Protein AF-A0A7V7XMT6-F1 (afdb_monomer_lite)

Foldseek 3Di:
DKDKDKDWAADDDDWFWKKKWKWKFFPPDDTPTDIDIDTHDPDIHMDMDIDDDDFGKMKIKIKMKTDPPTRPDDPDDDIDMDMDMDIDGHHDDDDPVVVVVVVVVVVVVVVVVVVVD

pLDDT: mean 76.35, std 13.44, range [51.75, 96.44]

Secondary structure (DSSP, 8-state):
-EEEEEEEE----SSSEEEEEEEEEESSSS---EEEEE---SSPEEEEEEEE--SEEEEEEEEEEEEGGG--S-TT----EEEEEEEEEE-----HHHHHHHHHHHHHHHHHHHT--

Sequence (117 aa):
MNYVLRGMVGAYMDGGLGMGSVALVDHGAASEVFQFITPGSWDALSFSSSGLLAAGSYSLLAGAMISPDHAQGLDAYMGGSAEYEFYFEVAAVPEPSTTMLLLAGLGLLGFAARRRV

Radius of gyration: 24.74 Å; chains: 1; bounding box: 51×18×80 Å

Structure (mmCIF, N/CA/C/O backbone):
data_AF-A0A7V7XMT6-F1
#
_entry.id   AF-A0A7V7XMT6-F1
#
loop_
_atom_site.group_PDB
_atom_site.id
_atom_site.type_symbol
_atom_site.label_atom_id
_atom_site.label_alt_id
_atom_site.label_comp_id
_atom_site.label_asym_id
_atom_site.label_entity_id
_atom_site.label_seq_id
_atom_site.pdbx_PDB_ins_code
_atom_site.Cartn_x
_atom_site.Cartn_y
_atom_site.Cartn_z
_atom_site.occupancy
_atom_site.B_iso_or_equiv
_atom_site.auth_seq_id
_atom_site.auth_comp_id
_atom_site.auth_asym_id
_atom_site.auth_atom_id
_atom_site.pdbx_PDB_model_num
ATOM 1 N N . MET A 1 1 ? -12.534 -0.396 4.807 1.00 78.00 1 MET A N 1
ATOM 2 C CA . MET A 1 1 ? -12.798 0.621 3.766 1.00 78.00 1 MET A CA 1
ATOM 3 C C . MET A 1 1 ? -12.701 -0.045 2.401 1.00 78.00 1 MET A C 1
ATOM 5 O O . MET A 1 1 ? -11.753 -0.787 2.188 1.00 78.00 1 MET A O 1
ATOM 9 N N . ASN A 1 2 ? -13.674 0.146 1.504 1.00 84.50 2 ASN A N 1
ATOM 10 C CA . ASN A 1 2 ? -13.550 -0.363 0.132 1.00 84.50 2 ASN A CA 1
ATOM 11 C C . ASN A 1 2 ? -12.503 0.458 -0.617 1.00 84.50 2 ASN A C 1
ATOM 13 O O . ASN A 1 2 ? -12.530 1.686 -0.535 1.00 84.50 2 ASN A O 1
ATOM 17 N N . TYR A 1 3 ? -11.630 -0.205 -1.368 1.00 83.69 3 TYR A N 1
ATOM 18 C CA . TYR A 1 3 ? -10.699 0.468 -2.263 1.00 83.69 3 TYR A CA 1
ATOM 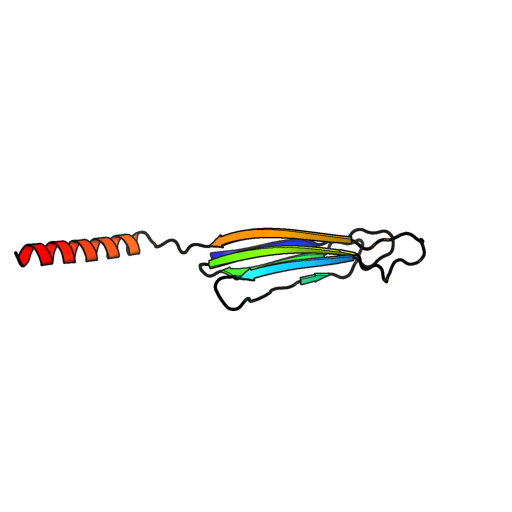19 C C . TYR A 1 3 ? -10.872 -0.022 -3.694 1.00 83.69 3 TYR A C 1
ATOM 21 O O . TYR A 1 3 ? -11.264 -1.161 -3.956 1.00 83.69 3 TYR A O 1
ATOM 29 N N . VAL A 1 4 ? -10.548 0.869 -4.622 1.00 84.00 4 VAL A N 1
ATOM 30 C CA . VAL A 1 4 ? -10.397 0.564 -6.037 1.00 84.00 4 VAL A CA 1
ATOM 31 C C . VAL A 1 4 ? -9.103 1.225 -6.475 1.00 84.00 4 VAL A C 1
ATOM 33 O O . VAL A 1 4 ? -9.001 2.449 -6.485 1.00 84.00 4 VAL A O 1
ATOM 36 N N . LEU A 1 5 ? -8.116 0.409 -6.814 1.00 81.06 5 LEU A N 1
ATOM 37 C CA . LEU A 1 5 ? -6.848 0.853 -7.358 1.00 81.06 5 LEU A CA 1
ATOM 38 C C . LEU A 1 5 ? -6.888 0.680 -8.873 1.00 81.06 5 LEU A C 1
ATOM 40 O O . LEU A 1 5 ? -7.078 -0.428 -9.373 1.00 81.06 5 LEU A O 1
ATOM 44 N N . ARG A 1 6 ? -6.725 1.780 -9.602 1.00 82.38 6 ARG A N 1
ATOM 45 C CA . ARG A 1 6 ? -6.689 1.800 -11.065 1.00 82.38 6 ARG A CA 1
ATOM 46 C C . ARG A 1 6 ? -5.526 2.650 -11.515 1.00 82.38 6 ARG A C 1
ATOM 48 O O . ARG A 1 6 ? -5.260 3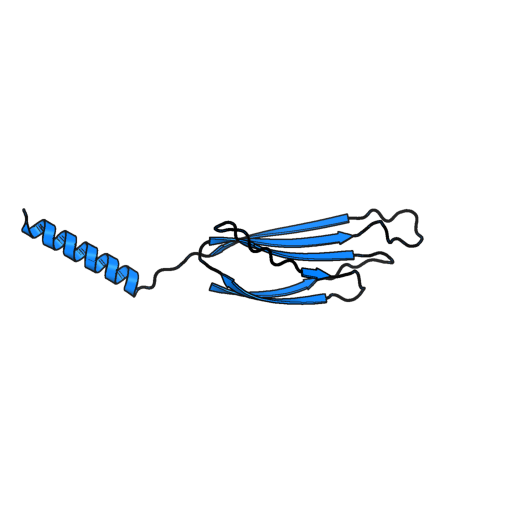.696 -10.930 1.00 82.38 6 ARG A O 1
ATOM 55 N N . GLY A 1 7 ? -4.891 2.228 -12.589 1.00 76.88 7 GLY A N 1
ATOM 56 C CA . GLY A 1 7 ? -3.844 3.009 -13.208 1.00 76.88 7 GLY A CA 1
ATOM 57 C C . GLY A 1 7 ? -3.422 2.407 -14.529 1.00 76.88 7 GLY A C 1
ATOM 58 O O . GLY A 1 7 ? -3.966 1.401 -14.988 1.00 76.88 7 GLY A O 1
ATOM 59 N N . MET A 1 8 ? -2.437 3.050 -15.133 1.00 75.38 8 MET A N 1
ATOM 60 C CA . MET A 1 8 ? -1.745 2.548 -16.303 1.00 75.38 8 MET A CA 1
ATOM 61 C C . MET A 1 8 ? -0.259 2.555 -16.000 1.00 75.38 8 MET A C 1
ATOM 63 O O . MET A 1 8 ? 0.258 3.516 -15.433 1.00 75.38 8 MET A O 1
ATOM 67 N N . VAL A 1 9 ? 0.404 1.471 -16.370 1.00 70.06 9 VAL A N 1
ATOM 68 C CA . VAL A 1 9 ? 1.850 1.344 -16.302 1.00 70.06 9 VAL A CA 1
ATOM 69 C C . VAL A 1 9 ? 2.346 1.195 -17.727 1.00 70.06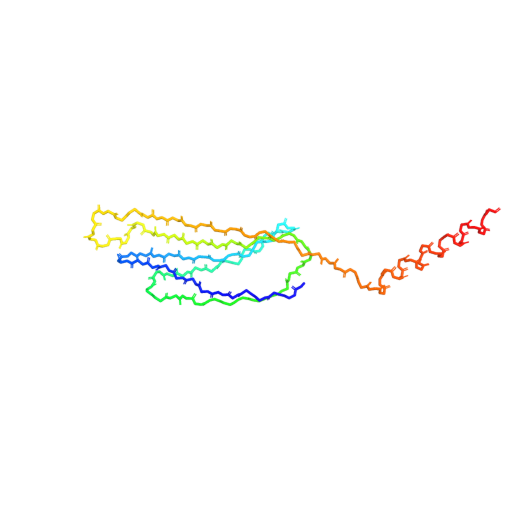 9 VAL A C 1
ATOM 71 O O . VAL A 1 9 ? 1.944 0.280 -18.439 1.00 70.06 9 VAL A O 1
ATOM 74 N N . GLY A 1 10 ? 3.191 2.122 -18.152 1.00 65.62 10 GLY A N 1
ATOM 75 C CA . GLY A 1 10 ? 3.868 2.064 -19.437 1.00 65.62 10 GLY A CA 1
ATOM 76 C C . GLY A 1 10 ? 5.329 2.407 -19.224 1.00 65.62 10 GLY A C 1
ATOM 77 O O . GLY A 1 10 ? 5.642 3.346 -18.493 1.00 65.62 10 GLY A O 1
ATOM 78 N N . ALA A 1 11 ? 6.214 1.642 -19.847 1.00 63.81 11 ALA A N 1
ATOM 79 C CA . ALA A 1 11 ? 7.629 1.950 -19.879 1.00 63.81 11 ALA A CA 1
ATOM 80 C C . ALA A 1 11 ? 7.989 2.336 -21.315 1.00 63.81 11 ALA A C 1
ATOM 82 O O . ALA A 1 11 ? 7.910 1.516 -22.224 1.00 63.81 11 ALA A O 1
ATOM 83 N N . TYR A 1 12 ? 8.326 3.607 -21.520 1.00 61.94 12 TYR A N 1
ATOM 84 C CA . TYR A 1 12 ? 8.637 4.151 -22.838 1.00 61.94 12 TYR A CA 1
ATOM 85 C C . TYR A 1 12 ? 10.129 4.008 -23.131 1.00 61.94 12 TYR A C 1
ATOM 87 O O . TYR A 1 12 ? 10.950 4.531 -22.376 1.00 61.94 12 TYR A O 1
ATOM 95 N N . MET A 1 13 ? 10.486 3.332 -24.225 1.00 62.12 13 MET A N 1
ATOM 96 C CA . MET A 1 13 ? 11.873 3.272 -24.689 1.00 62.12 13 MET A CA 1
ATOM 97 C C . MET A 1 13 ? 12.000 2.837 -26.147 1.00 62.12 13 MET A C 1
ATOM 99 O O . MET A 1 13 ? 11.251 1.993 -26.635 1.00 62.12 13 MET A O 1
ATOM 103 N N . ASP A 1 14 ? 13.020 3.388 -26.802 1.00 56.12 14 ASP A N 1
ATOM 104 C CA . ASP A 1 14 ? 13.489 2.983 -28.124 1.00 56.12 14 ASP A CA 1
ATOM 105 C C . ASP A 1 14 ? 14.343 1.706 -27.974 1.00 56.12 14 ASP A C 1
ATOM 107 O O . ASP A 1 14 ? 15.550 1.763 -27.746 1.00 56.12 14 ASP A O 1
ATOM 111 N N . GLY A 1 15 ? 13.702 0.532 -28.024 1.00 53.12 15 GLY A N 1
ATOM 112 C CA . GLY A 1 15 ? 14.395 -0.741 -28.275 1.00 53.12 15 GLY A CA 1
ATOM 113 C C . GLY A 1 15 ? 14.858 -1.587 -27.077 1.00 53.12 15 GLY A C 1
ATOM 114 O O . GLY A 1 15 ? 15.780 -2.373 -27.265 1.00 53.12 15 GLY A O 1
ATOM 115 N N . GLY A 1 16 ? 14.241 -1.483 -25.888 1.00 58.69 16 GLY A N 1
ATOM 116 C CA . GLY A 1 16 ? 14.515 -2.347 -24.716 1.00 58.69 16 GLY A CA 1
ATOM 117 C C . GLY A 1 16 ? 13.252 -2.891 -24.018 1.00 58.69 16 GLY A C 1
ATOM 118 O O . GLY A 1 16 ? 12.136 -2.531 -24.391 1.00 58.69 16 GLY A O 1
ATOM 119 N N . LEU A 1 17 ? 13.408 -3.755 -22.997 1.00 62.97 17 LEU A N 1
ATOM 120 C CA . LEU A 1 17 ? 12.298 -4.191 -22.132 1.00 62.97 17 LEU A CA 1
ATOM 121 C C . LEU A 1 17 ? 12.180 -3.266 -20.918 1.00 62.97 17 LEU A C 1
ATOM 123 O O . LEU A 1 17 ? 13.021 -3.283 -20.017 1.00 62.97 17 LEU A O 1
ATOM 127 N N . GLY A 1 18 ? 11.098 -2.500 -20.871 1.00 67.62 18 GLY A N 1
ATOM 128 C CA . GLY A 1 18 ? 10.688 -1.787 -19.672 1.00 67.62 18 GLY A CA 1
ATOM 129 C C . GLY A 1 18 ? 9.669 -2.593 -18.876 1.00 67.62 18 GLY A C 1
ATOM 130 O O . GLY A 1 18 ? 8.781 -3.211 -19.443 1.00 67.62 18 GLY A O 1
ATOM 131 N N . MET A 1 19 ? 9.781 -2.609 -17.559 1.00 72.44 19 MET A N 1
ATOM 132 C CA . MET A 1 19 ? 8.788 -3.224 -16.687 1.00 72.44 19 MET A CA 1
ATOM 133 C C . MET A 1 19 ? 8.276 -2.161 -15.741 1.00 72.44 19 MET A C 1
ATOM 135 O O . MET A 1 19 ? 9.048 -1.332 -15.267 1.00 72.44 19 MET A O 1
ATOM 139 N N . GLY A 1 20 ? 6.994 -2.195 -15.418 1.00 73.56 20 GLY A N 1
ATOM 140 C CA . GLY A 1 20 ? 6.527 -1.459 -14.259 1.00 73.56 20 GLY A CA 1
ATOM 141 C C . GLY A 1 20 ? 5.618 -2.296 -13.388 1.00 73.56 20 GLY A C 1
ATOM 142 O O . GLY A 1 20 ? 5.027 -3.290 -13.829 1.00 73.56 20 GLY A O 1
ATOM 143 N N . SER A 1 21 ? 5.564 -1.880 -12.135 1.00 76.50 21 SER A N 1
ATOM 144 C CA . SER A 1 21 ? 4.874 -2.555 -11.062 1.00 76.50 21 SER A CA 1
ATOM 145 C C . SER A 1 21 ? 4.094 -1.572 -10.214 1.00 76.50 21 SER A C 1
ATOM 147 O O . SER A 1 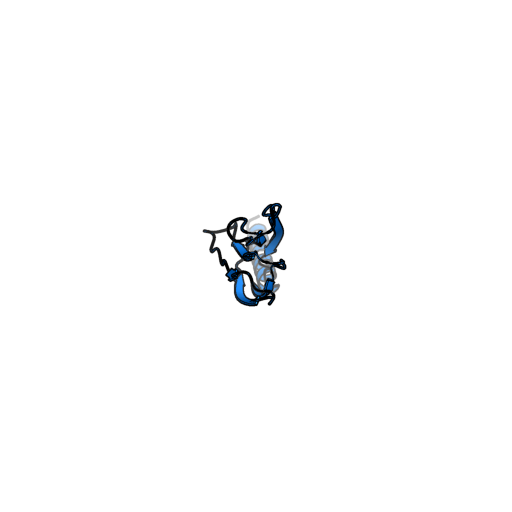21 ? 4.469 -0.413 -10.040 1.00 76.50 21 SER A O 1
ATOM 149 N N . VAL A 1 22 ? 2.984 -2.058 -9.675 1.00 79.81 22 VAL A N 1
ATOM 150 C CA . VAL A 1 22 ? 2.245 -1.377 -8.619 1.00 79.81 22 VAL A CA 1
ATOM 151 C C . VAL A 1 22 ? 1.931 -2.408 -7.549 1.00 79.81 22 VAL A C 1
ATOM 153 O O . VAL A 1 22 ? 1.519 -3.522 -7.882 1.00 79.81 22 VAL A O 1
ATOM 156 N N . ALA A 1 23 ? 2.152 -2.038 -6.291 1.00 81.19 23 ALA A N 1
ATOM 157 C CA . ALA A 1 23 ? 1.885 -2.872 -5.134 1.00 81.19 23 ALA A CA 1
ATOM 158 C C . ALA A 1 23 ? 1.205 -2.075 -4.025 1.00 81.19 23 ALA A C 1
ATOM 160 O O . ALA A 1 23 ? 1.585 -0.943 -3.736 1.00 81.19 23 ALA A O 1
ATOM 161 N N . LEU A 1 24 ? 0.208 -2.690 -3.396 1.00 82.94 24 LEU A N 1
ATOM 162 C CA . LEU A 1 24 ? -0.365 -2.232 -2.137 1.00 82.94 24 LEU A CA 1
ATOM 163 C C . LEU A 1 24 ? 0.154 -3.147 -1.026 1.00 82.94 24 LEU A C 1
ATOM 165 O O . LEU A 1 24 ? 0.069 -4.365 -1.169 1.00 82.94 24 LEU A O 1
ATOM 169 N N . VAL A 1 25 ? 0.697 -2.562 0.040 1.00 84.88 25 VAL A N 1
ATOM 170 C CA . VAL A 1 25 ? 1.328 -3.274 1.159 1.00 84.88 25 VAL A CA 1
ATOM 171 C C . VAL A 1 25 ? 0.629 -2.905 2.465 1.00 84.88 25 VAL A C 1
ATOM 173 O O . VAL A 1 25 ? 0.455 -1.721 2.752 1.00 84.88 25 VAL A O 1
ATOM 176 N N . ASP A 1 26 ? 0.238 -3.915 3.247 1.00 85.69 26 ASP A N 1
ATOM 177 C CA . ASP A 1 26 ? -0.278 -3.773 4.618 1.00 85.69 26 ASP A CA 1
ATOM 178 C C . ASP A 1 26 ? 0.878 -3.909 5.624 1.00 85.69 26 ASP A C 1
ATOM 180 O O . ASP A 1 26 ? 1.605 -4.905 5.605 1.00 85.69 26 ASP A O 1
ATOM 184 N N . HIS A 1 27 ? 1.055 -2.908 6.492 1.00 78.81 27 HIS A N 1
ATOM 185 C CA . HIS A 1 27 ? 2.099 -2.875 7.528 1.00 78.81 27 HIS A CA 1
ATOM 186 C C . HIS A 1 27 ? 1.583 -3.267 8.927 1.00 78.81 27 HIS A C 1
ATOM 188 O O . HIS A 1 27 ? 2.362 -3.305 9.879 1.00 78.81 27 HIS A O 1
ATOM 194 N N . GLY A 1 28 ? 0.279 -3.530 9.081 1.00 64.88 28 GLY A N 1
ATOM 195 C CA . GLY A 1 28 ? -0.392 -3.861 10.346 1.00 64.88 28 GLY A CA 1
ATOM 196 C C . GLY A 1 28 ? -0.681 -5.355 10.570 1.00 64.88 28 GLY A C 1
ATOM 197 O O . GLY A 1 28 ? -0.989 -5.750 11.696 1.00 64.88 28 GLY A O 1
ATOM 198 N N . ALA A 1 29 ? -0.557 -6.193 9.537 1.00 59.91 29 ALA A N 1
ATOM 199 C CA . ALA A 1 29 ? -0.656 -7.657 9.586 1.00 59.91 29 ALA A CA 1
ATOM 200 C C . ALA A 1 29 ? 0.340 -8.296 8.591 1.00 59.91 29 ALA A C 1
ATOM 202 O O . ALA A 1 29 ? 1.093 -7.583 7.935 1.00 59.91 29 ALA A O 1
ATOM 203 N N . ALA A 1 30 ? 0.399 -9.635 8.491 1.00 53.66 30 ALA A N 1
ATOM 204 C CA . ALA A 1 30 ? 1.228 -10.308 7.484 1.00 53.66 30 ALA A CA 1
ATOM 205 C C . ALA A 1 30 ? 0.938 -9.723 6.088 1.00 53.66 30 ALA A C 1
ATOM 207 O O . ALA A 1 30 ? -0.201 -9.755 5.635 1.00 53.66 30 ALA A O 1
ATOM 208 N N . SER A 1 31 ? 1.968 -9.157 5.455 1.00 53.72 31 SER A N 1
ATOM 209 C CA . SER A 1 31 ? 1.856 -8.401 4.206 1.00 53.72 31 SER A CA 1
ATOM 210 C C . SER A 1 31 ? 1.257 -9.254 3.082 1.00 53.72 31 SER A C 1
ATOM 212 O O . SER A 1 31 ? 1.891 -10.195 2.599 1.00 53.72 31 SER A O 1
ATOM 214 N N . GLU A 1 32 ? 0.038 -8.927 2.650 1.00 54.53 32 GLU A N 1
ATOM 215 C CA . GLU A 1 32 ? -0.502 -9.401 1.376 1.00 54.53 32 GLU A CA 1
ATOM 216 C C . GLU A 1 32 ? -0.021 -8.458 0.269 1.00 54.53 32 GLU A C 1
ATOM 218 O O . GLU A 1 32 ? -0.568 -7.378 0.053 1.00 54.53 32 GLU A O 1
ATOM 223 N N . VAL A 1 33 ? 1.053 -8.857 -0.416 1.00 58.00 33 VAL A N 1
ATOM 224 C CA . VAL A 1 33 ? 1.618 -8.106 -1.542 1.00 58.00 33 VAL A CA 1
ATOM 225 C C . VAL A 1 33 ? 0.834 -8.432 -2.812 1.00 58.00 33 VAL A C 1
ATOM 227 O O . VAL A 1 33 ? 0.936 -9.536 -3.347 1.00 58.00 33 VAL A O 1
ATOM 230 N N . PHE A 1 34 ? 0.097 -7.461 -3.351 1.00 63.34 34 PHE A N 1
ATOM 231 C CA . PHE A 1 34 ? -0.503 -7.580 -4.685 1.00 63.34 34 PHE A CA 1
ATOM 232 C C . PHE A 1 34 ? 0.407 -6.935 -5.726 1.00 63.34 34 PHE A C 1
ATOM 234 O O . PHE A 1 34 ? 0.343 -5.727 -5.925 1.00 63.34 34 PHE A O 1
ATOM 241 N N . GLN A 1 35 ? 1.252 -7.729 -6.386 1.00 65.81 35 GLN A N 1
ATOM 242 C CA . GLN A 1 35 ? 2.172 -7.243 -7.415 1.00 65.81 35 GLN A CA 1
ATOM 243 C C . GLN A 1 35 ? 1.615 -7.483 -8.821 1.00 65.81 35 GLN A C 1
ATOM 245 O O . GLN A 1 35 ? 1.301 -8.610 -9.201 1.00 65.81 35 GLN A O 1
ATOM 250 N N . PHE A 1 36 ? 1.567 -6.422 -9.621 1.00 64.56 36 PHE A N 1
ATOM 251 C CA . PHE A 1 36 ? 1.289 -6.496 -11.055 1.00 64.56 36 PHE A CA 1
ATOM 252 C C . PHE A 1 36 ? 2.582 -6.216 -11.820 1.00 64.56 36 PHE A C 1
ATOM 254 O O . PHE A 1 36 ? 3.317 -5.310 -11.444 1.00 64.56 36 PHE A O 1
ATOM 261 N N . ILE A 1 37 ? 2.880 -6.992 -12.862 1.00 64.38 37 ILE A N 1
ATOM 262 C CA . ILE A 1 37 ? 4.065 -6.808 -13.711 1.00 64.38 37 ILE A CA 1
ATOM 263 C C . ILE A 1 37 ? 3.605 -6.738 -15.158 1.00 64.38 37 ILE A C 1
ATOM 265 O O . ILE A 1 37 ? 2.784 -7.543 -15.596 1.00 64.38 37 ILE A O 1
ATOM 269 N N . THR A 1 38 ? 4.161 -5.790 -15.898 1.00 60.47 38 THR A N 1
ATOM 270 C CA . THR A 1 38 ? 3.883 -5.604 -17.321 1.00 60.47 38 THR A CA 1
ATOM 271 C C . THR A 1 38 ? 5.187 -5.720 -18.117 1.00 60.47 38 THR A C 1
ATOM 273 O O . THR A 1 38 ? 6.184 -5.128 -17.701 1.00 60.47 38 THR A O 1
ATOM 276 N N . PRO A 1 39 ? 5.242 -6.520 -19.201 1.00 58.72 39 PRO A N 1
ATOM 277 C CA . PRO A 1 39 ? 6.399 -6.552 -20.088 1.00 58.72 39 PRO A CA 1
ATOM 278 C C . PRO A 1 39 ? 6.405 -5.322 -21.005 1.00 58.72 39 PRO A C 1
ATOM 280 O O . PRO A 1 39 ? 5.350 -4.805 -21.365 1.00 58.72 39 PRO A O 1
ATOM 283 N N . GLY A 1 40 ? 7.600 -4.866 -21.378 1.00 56.31 40 GLY A N 1
ATOM 284 C CA . GLY A 1 40 ? 7.802 -3.609 -22.095 1.00 56.31 40 GLY A CA 1
ATOM 285 C C . GLY A 1 40 ? 7.153 -3.595 -23.466 1.00 56.31 40 GLY A C 1
ATOM 286 O O . GLY A 1 40 ? 7.589 -4.306 -24.368 1.00 56.31 40 GLY A O 1
ATOM 287 N N . SER A 1 41 ? 6.142 -2.749 -23.622 1.00 57.41 41 SER A N 1
ATOM 288 C CA . SER A 1 41 ? 5.531 -2.388 -24.896 1.00 57.41 41 SER A CA 1
ATOM 289 C C . SER A 1 41 ? 5.445 -0.869 -25.008 1.00 57.41 41 SER A C 1
ATOM 291 O O . SER A 1 41 ? 5.360 -0.172 -23.999 1.00 57.41 41 SER A O 1
ATOM 293 N N . TRP A 1 42 ? 5.396 -0.357 -26.242 1.00 60.38 42 TRP A N 1
ATOM 294 C CA . TRP A 1 42 ? 5.017 1.039 -26.522 1.00 60.38 42 TRP A CA 1
ATOM 295 C C . TRP A 1 42 ? 3.613 1.376 -25.994 1.00 60.38 42 TRP A C 1
ATOM 297 O O . TRP A 1 42 ? 3.273 2.545 -25.818 1.00 60.38 42 TRP A O 1
ATOM 307 N N . ASP A 1 43 ? 2.821 0.343 -25.711 1.00 64.44 43 ASP A N 1
ATOM 308 C CA . ASP A 1 43 ? 1.507 0.443 -25.107 1.00 64.44 43 ASP A CA 1
ATOM 309 C C . ASP A 1 43 ? 1.600 0.466 -23.582 1.00 64.44 43 ASP A C 1
ATOM 311 O O . ASP A 1 43 ? 2.283 -0.347 -22.953 1.00 64.44 43 ASP A O 1
ATOM 315 N N . ALA A 1 44 ? 0.858 1.390 -22.981 1.00 68.69 44 ALA A 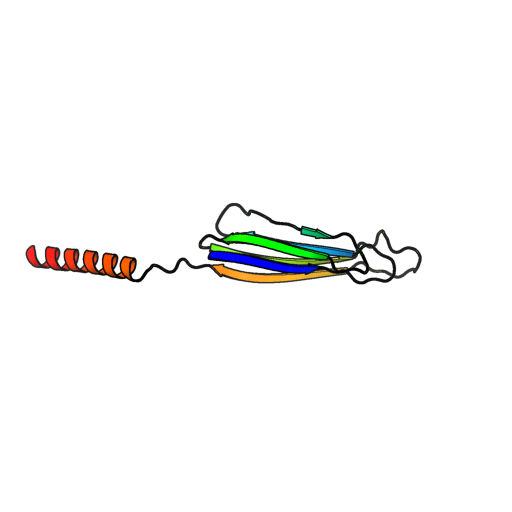N 1
ATOM 316 C CA . ALA A 1 44 ? 0.637 1.406 -21.549 1.00 68.69 44 ALA A CA 1
ATOM 317 C C . ALA A 1 44 ? -0.434 0.371 -21.175 1.00 68.69 44 ALA A C 1
ATOM 319 O O . ALA A 1 44 ? -1.538 0.358 -21.723 1.00 68.69 44 ALA A O 1
ATOM 320 N N . LEU A 1 45 ? -0.118 -0.480 -20.205 1.00 69.81 45 LEU A N 1
ATOM 321 C CA . LEU A 1 45 ? -1.004 -1.525 -19.717 1.00 69.81 45 LEU A CA 1
ATOM 322 C C . LEU A 1 45 ? -1.826 -1.001 -18.542 1.00 69.81 45 LEU A C 1
ATOM 324 O O . LEU A 1 45 ? -1.299 -0.550 -17.523 1.00 69.81 45 LEU A O 1
ATOM 328 N N . SER A 1 46 ? -3.148 -1.050 -18.691 1.00 76.94 46 SER A N 1
ATOM 329 C CA . SER A 1 46 ? -4.078 -0.684 -17.628 1.00 76.94 46 SER A CA 1
ATOM 330 C C . SER A 1 46 ? -4.227 -1.814 -16.619 1.00 76.94 46 SER A C 1
ATOM 332 O O . SER A 1 46 ? -4.401 -2.970 -17.004 1.00 76.94 46 SER A O 1
ATOM 334 N N . PHE A 1 47 ? -4.272 -1.471 -15.338 1.00 75.94 47 PHE A N 1
ATOM 335 C CA . PHE A 1 47 ? -4.589 -2.406 -14.267 1.00 75.94 47 PHE A CA 1
ATOM 336 C C . PHE A 1 47 ? -5.760 -1.883 -13.430 1.00 75.94 47 PHE A C 1
ATOM 338 O O . PHE A 1 47 ? -6.002 -0.677 -13.321 1.00 75.94 47 PHE A O 1
ATOM 345 N N . SER A 1 48 ? -6.506 -2.814 -12.839 1.00 81.94 48 SER A N 1
ATOM 346 C CA . SER A 1 48 ? -7.585 -2.520 -11.902 1.00 81.94 48 SER A CA 1
ATOM 347 C C . SER A 1 48 ? -7.640 -3.614 -10.846 1.00 81.94 48 SER A C 1
ATOM 349 O O . SER A 1 48 ? -7.779 -4.786 -11.182 1.00 81.94 48 SER A O 1
ATOM 351 N N . SER A 1 49 ? -7.584 -3.223 -9.578 1.00 79.50 49 SER A N 1
ATOM 352 C CA . SER A 1 49 ? -7.768 -4.100 -8.422 1.00 79.50 49 SER A CA 1
ATOM 353 C C . SER A 1 49 ? -8.723 -3.445 -7.431 1.00 79.50 49 SER A C 1
ATOM 355 O O . SER A 1 49 ? -8.807 -2.220 -7.350 1.00 79.50 49 SER A O 1
ATOM 357 N N . SER A 1 50 ? -9.484 -4.243 -6.694 1.00 85.00 50 SER A N 1
ATOM 358 C CA . SER A 1 50 ? -10.428 -3.741 -5.699 1.00 85.00 50 SER A CA 1
ATOM 359 C C . SER A 1 50 ? -10.592 -4.735 -4.569 1.00 85.00 50 SER A C 1
ATOM 361 O O . SER A 1 50 ? -10.570 -5.941 -4.807 1.00 85.00 50 SER A O 1
ATOM 363 N N . GLY A 1 51 ? -10.843 -4.228 -3.369 1.00 84.44 51 GLY A N 1
ATOM 364 C CA . GLY A 1 51 ? -11.026 -5.063 -2.193 1.00 84.44 51 GLY A CA 1
ATOM 365 C C . GLY A 1 51 ? -11.410 -4.262 -0.957 1.00 84.44 51 GLY A C 1
ATOM 366 O O . GLY A 1 51 ? -11.828 -3.102 -1.038 1.00 84.44 51 GLY A O 1
ATOM 367 N N . LEU A 1 52 ? -11.258 -4.905 0.196 1.00 84.12 52 LEU A N 1
ATOM 368 C CA . LEU A 1 52 ? -11.522 -4.341 1.513 1.00 84.12 52 LEU A CA 1
ATOM 369 C C . LEU A 1 52 ? -10.198 -4.135 2.248 1.00 84.12 52 LEU A C 1
ATOM 371 O O . LEU A 1 52 ? -9.454 -5.088 2.439 1.00 84.12 52 LEU A O 1
ATOM 375 N N . LEU A 1 53 ? -9.941 -2.909 2.698 1.00 82.88 53 LEU A N 1
ATOM 376 C CA . LEU A 1 53 ? -8.862 -2.609 3.639 1.00 82.88 53 LEU A CA 1
ATOM 377 C C . LEU A 1 53 ? -9.402 -2.629 5.062 1.00 82.88 53 LEU A C 1
ATOM 379 O O . LEU A 1 53 ? -10.447 -2.022 5.345 1.00 82.88 53 LEU A O 1
ATOM 383 N N . ALA A 1 54 ? -8.690 -3.315 5.949 1.00 85.25 54 ALA A N 1
ATOM 384 C CA . ALA A 1 54 ? -8.913 -3.214 7.380 1.00 85.25 54 ALA A CA 1
ATOM 385 C C . ALA A 1 54 ? -8.426 -1.847 7.895 1.00 85.25 54 ALA A C 1
ATOM 387 O O . ALA A 1 54 ? -7.930 -1.012 7.137 1.00 85.25 54 ALA A O 1
ATOM 388 N N . ALA A 1 55 ? -8.627 -1.588 9.187 1.00 86.12 55 ALA A N 1
ATOM 389 C CA . ALA A 1 55 ? -7.948 -0.466 9.817 1.00 86.12 55 ALA A CA 1
ATOM 390 C C . ALA A 1 55 ? -6.461 -0.808 9.977 1.00 86.12 55 ALA A C 1
ATOM 392 O O . ALA A 1 55 ? -6.143 -1.900 10.446 1.00 86.12 55 ALA A O 1
ATOM 393 N N . GLY A 1 56 ? -5.575 0.109 9.596 1.00 87.38 56 GLY A N 1
ATOM 394 C CA . GLY A 1 56 ? -4.135 -0.127 9.587 1.00 87.38 56 GLY A CA 1
ATOM 395 C C . GLY A 1 56 ? -3.357 0.878 8.742 1.00 87.38 56 GLY A C 1
ATOM 396 O O . GLY A 1 56 ? -3.925 1.808 8.163 1.00 87.38 56 GLY A O 1
ATOM 397 N N . SER A 1 57 ? -2.045 0.665 8.679 1.00 88.06 57 SER A N 1
ATOM 398 C CA . SER A 1 57 ? -1.108 1.480 7.904 1.00 88.06 57 SER A CA 1
ATOM 399 C C . SER A 1 57 ? -0.765 0.781 6.597 1.00 88.06 57 SER A C 1
ATOM 401 O O . SER A 1 57 ? -0.415 -0.398 6.595 1.00 88.06 57 SER A O 1
ATOM 403 N N . TYR A 1 58 ? -0.823 1.521 5.496 1.00 87.19 58 TYR A N 1
ATOM 404 C CA . TYR A 1 58 ? -0.626 0.992 4.154 1.00 87.19 58 TYR A CA 1
ATOM 405 C C . TYR A 1 58 ? 0.399 1.821 3.380 1.00 87.19 58 TYR A C 1
ATOM 407 O O . TYR A 1 58 ? 0.523 3.033 3.591 1.00 87.19 58 TYR A O 1
ATOM 415 N N . SER A 1 59 ? 1.100 1.181 2.442 1.00 88.94 59 SER A N 1
ATOM 416 C CA . SER A 1 59 ? 1.847 1.902 1.412 1.00 88.94 59 SER A CA 1
ATOM 417 C C . SER A 1 59 ? 1.507 1.428 0.003 1.00 88.94 59 SER A C 1
ATOM 419 O O . SER A 1 59 ? 1.274 0.245 -0.250 1.00 88.94 59 SER A O 1
ATOM 421 N N . LEU A 1 60 ? 1.428 2.390 -0.916 1.00 86.81 60 LEU A N 1
ATOM 422 C CA . LEU A 1 60 ? 1.303 2.156 -2.348 1.00 86.81 60 LEU A CA 1
ATOM 423 C C . LEU A 1 60 ? 2.667 2.397 -2.985 1.00 86.81 60 LEU A C 1
ATOM 425 O O . LEU A 1 60 ? 3.139 3.534 -3.013 1.00 86.81 60 LEU A O 1
ATOM 429 N N . LEU A 1 61 ? 3.264 1.336 -3.512 1.00 85.50 61 LEU A N 1
ATOM 430 C CA . LEU A 1 61 ? 4.526 1.385 -4.231 1.00 85.50 61 LEU A CA 1
ATOM 431 C C . LEU A 1 61 ? 4.241 1.334 -5.727 1.00 85.50 61 LEU A C 1
ATOM 433 O O . LEU A 1 61 ? 3.517 0.457 -6.198 1.00 85.50 61 LEU A O 1
ATOM 437 N N . ALA A 1 62 ? 4.826 2.261 -6.474 1.00 82.69 62 ALA A N 1
ATOM 438 C CA . ALA A 1 62 ? 4.839 2.252 -7.926 1.00 82.69 62 ALA A CA 1
ATOM 439 C C . ALA A 1 62 ? 6.292 2.244 -8.397 1.00 82.69 62 ALA A C 1
ATOM 441 O O . ALA A 1 62 ? 7.057 3.150 -8.073 1.00 82.69 62 ALA A O 1
ATOM 442 N N . GLY A 1 63 ? 6.660 1.211 -9.145 1.00 78.38 63 GLY A N 1
ATOM 443 C CA . GLY A 1 63 ? 8.000 1.018 -9.673 1.00 78.38 63 GLY A CA 1
ATOM 444 C C . GLY A 1 63 ? 7.993 0.989 -11.194 1.00 78.38 63 GLY A C 1
ATOM 445 O O . GLY A 1 63 ? 7.073 0.469 -11.822 1.00 78.38 63 GLY A O 1
ATOM 446 N N . ALA A 1 64 ? 9.048 1.514 -11.795 1.00 75.62 64 ALA A N 1
ATOM 447 C CA . ALA A 1 64 ? 9.398 1.277 -13.182 1.00 75.62 64 ALA A CA 1
ATOM 448 C C . ALA A 1 64 ? 10.877 0.907 -13.246 1.00 75.62 64 ALA A C 1
ATOM 450 O O . ALA A 1 64 ? 11.697 1.487 -12.538 1.00 75.62 64 ALA A O 1
ATOM 451 N N . MET A 1 65 ? 11.222 -0.053 -14.091 1.00 74.00 65 MET A N 1
ATOM 452 C CA . MET A 1 65 ? 12.596 -0.455 -14.345 1.00 74.00 65 MET A CA 1
ATOM 453 C C . MET A 1 65 ? 12.824 -0.662 -15.836 1.00 74.00 65 MET A C 1
ATOM 455 O O . MET A 1 65 ? 11.942 -1.115 -16.563 1.00 74.00 65 MET A O 1
ATOM 459 N N . ILE A 1 66 ? 14.034 -0.359 -16.278 1.00 72.19 66 ILE A N 1
ATOM 460 C CA . ILE A 1 66 ? 14.498 -0.609 -17.634 1.00 72.19 66 ILE A CA 1
ATOM 461 C C . ILE A 1 66 ? 15.562 -1.699 -17.566 1.00 72.19 66 ILE A C 1
ATOM 463 O O . ILE A 1 66 ? 16.606 -1.494 -16.943 1.00 72.19 66 ILE A O 1
ATOM 467 N N . SER A 1 67 ? 15.299 -2.858 -18.175 1.00 68.69 67 SER A N 1
ATOM 468 C CA . SER A 1 67 ? 16.278 -3.946 -18.226 1.00 68.69 67 SER A CA 1
ATOM 469 C C . SER A 1 67 ? 17.360 -3.625 -19.266 1.00 68.69 67 SER A C 1
ATOM 471 O O . SER A 1 67 ? 17.029 -3.399 -20.434 1.00 68.69 67 SER A O 1
ATOM 473 N N . PRO A 1 68 ? 18.649 -3.626 -18.879 1.00 61.72 68 PRO A N 1
ATOM 474 C CA . PRO A 1 68 ? 19.753 -3.376 -19.803 1.00 61.72 68 PRO A CA 1
ATOM 475 C C . PRO A 1 68 ? 19.966 -4.518 -20.817 1.00 61.72 68 PRO A C 1
ATOM 477 O O . PRO A 1 68 ? 20.584 -4.297 -21.855 1.00 61.72 68 PRO A O 1
ATOM 480 N N . ASP A 1 69 ? 19.416 -5.712 -20.569 1.00 60.34 69 ASP A N 1
ATOM 481 C CA . ASP A 1 69 ? 19.717 -6.934 -21.336 1.00 60.34 69 ASP A CA 1
ATOM 482 C C . ASP A 1 69 ? 19.069 -6.982 -22.735 1.00 60.34 69 ASP A C 1
ATOM 484 O O . ASP A 1 69 ? 19.334 -7.896 -23.513 1.00 60.34 69 ASP A O 1
ATOM 488 N N . HIS A 1 70 ? 18.215 -6.009 -23.072 1.00 55.28 70 HIS A N 1
ATOM 489 C CA . HIS A 1 70 ? 17.448 -6.000 -24.323 1.00 55.28 70 HIS A CA 1
ATOM 490 C C . HIS A 1 70 ? 17.733 -4.817 -25.249 1.00 55.28 70 HIS A C 1
ATOM 492 O O . HIS A 1 70 ? 17.058 -4.706 -26.266 1.00 55.28 70 HIS A O 1
ATOM 498 N N . ALA A 1 71 ? 18.727 -3.972 -24.956 1.00 53.84 71 ALA A N 1
ATOM 499 C CA . ALA A 1 71 ? 19.135 -2.890 -25.852 1.00 53.84 71 ALA A CA 1
ATOM 500 C C . ALA A 1 71 ? 19.803 -3.462 -27.119 1.00 53.84 71 ALA A C 1
ATOM 502 O O . ALA A 1 71 ? 21.015 -3.666 -27.184 1.00 53.84 71 ALA A O 1
ATOM 503 N N . GLN A 1 72 ? 19.000 -3.763 -28.139 1.00 56.75 72 GLN A N 1
ATOM 504 C CA . GLN A 1 72 ? 19.486 -4.248 -29.429 1.00 56.75 72 GLN A CA 1
ATOM 505 C C . GLN A 1 72 ? 20.081 -3.068 -30.221 1.00 56.75 72 GLN A C 1
ATOM 507 O O . GLN A 1 72 ? 19.403 -2.448 -31.034 1.00 56.75 72 GLN A O 1
ATOM 512 N N . GLY A 1 73 ? 21.366 -2.768 -30.003 1.00 55.44 73 GLY A N 1
ATOM 513 C CA . GLY A 1 73 ? 22.205 -2.166 -31.049 1.00 55.44 73 GLY A CA 1
ATOM 514 C C . GLY A 1 73 ? 22.594 -0.686 -30.950 1.00 55.44 73 GLY A C 1
ATOM 515 O O . GLY A 1 73 ? 23.046 -0.145 -31.955 1.00 55.44 73 GLY A O 1
ATOM 516 N N . LEU A 1 74 ? 22.496 -0.027 -29.792 1.00 54.25 74 LEU A N 1
ATOM 517 C CA . LEU A 1 74 ? 23.188 1.252 -29.564 1.00 54.25 74 LEU A CA 1
ATOM 518 C C . LEU A 1 74 ? 23.970 1.205 -28.244 1.00 54.25 74 LEU A C 1
ATOM 520 O O . LEU A 1 74 ? 23.390 0.974 -27.187 1.00 54.25 74 LEU A O 1
ATOM 524 N N . ASP A 1 75 ? 25.281 1.446 -28.321 1.00 55.22 75 ASP A N 1
ATOM 525 C CA . ASP A 1 75 ? 26.305 1.304 -27.268 1.00 55.22 75 ASP A CA 1
ATOM 526 C C . ASP A 1 75 ? 26.155 2.222 -26.024 1.00 55.22 75 ASP A C 1
ATOM 528 O O . ASP A 1 75 ? 27.153 2.637 -25.436 1.00 55.22 75 ASP A O 1
ATOM 532 N N . ALA A 1 76 ? 24.945 2.586 -25.583 1.00 51.75 76 ALA A N 1
ATOM 533 C CA . ALA A 1 76 ? 24.788 3.492 -24.438 1.00 51.75 76 ALA A CA 1
ATOM 534 C C . ALA A 1 76 ? 23.449 3.424 -23.680 1.00 51.75 76 ALA A C 1
ATOM 536 O O . ALA A 1 76 ? 23.076 4.415 -23.051 1.00 51.75 76 ALA A O 1
ATOM 537 N N . TYR A 1 77 ? 22.704 2.312 -23.689 1.00 58.47 77 TYR A N 1
ATOM 538 C CA . TYR A 1 77 ? 21.515 2.240 -22.829 1.00 58.47 77 TYR A CA 1
ATOM 539 C C . TYR A 1 77 ? 21.886 1.793 -21.407 1.00 58.47 77 TYR A C 1
ATOM 541 O O . TYR A 1 77 ? 22.041 0.607 -21.124 1.00 58.47 77 TYR A O 1
ATOM 549 N N . MET A 1 78 ? 22.036 2.754 -20.491 1.00 57.22 78 MET A N 1
ATOM 550 C CA . MET A 1 78 ? 22.091 2.468 -19.057 1.00 57.22 78 MET A CA 1
ATOM 551 C C . MET A 1 78 ? 20.662 2.209 -18.572 1.00 57.22 78 MET A C 1
ATOM 553 O O . MET A 1 78 ? 19.814 3.097 -18.644 1.00 57.22 78 MET A O 1
ATOM 557 N N . GLY A 1 79 ? 20.381 0.990 -18.104 1.00 65.44 79 GLY A N 1
ATOM 558 C CA . GLY A 1 79 ? 19.122 0.693 -17.420 1.00 65.44 79 GLY A CA 1
ATOM 559 C C . GLY A 1 79 ? 18.890 1.665 -16.255 1.00 65.44 79 GLY A C 1
ATOM 560 O O . GLY A 1 79 ? 19.839 2.156 -15.644 1.00 65.44 79 GLY A O 1
ATOM 561 N N . GLY A 1 80 ? 17.629 1.961 -15.955 1.00 71.50 80 GLY A N 1
ATOM 562 C CA . GLY A 1 80 ? 17.238 2.885 -14.893 1.00 71.50 80 GLY A CA 1
ATOM 563 C C . GLY A 1 80 ? 16.023 2.358 -14.147 1.00 71.50 80 GLY A C 1
ATOM 564 O O . GLY A 1 80 ? 15.207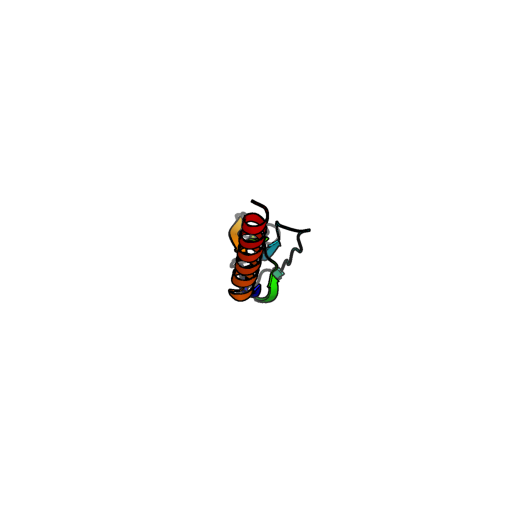 1.644 -14.727 1.00 71.50 80 GLY A O 1
ATOM 565 N N . SER A 1 81 ? 15.903 2.693 -12.867 1.00 77.19 81 SER A N 1
ATOM 566 C CA . SER A 1 81 ? 14.692 2.446 -12.090 1.00 77.19 81 SER A CA 1
ATOM 567 C C . SER A 1 81 ? 14.163 3.744 -11.495 1.00 77.19 81 SER A C 1
ATOM 569 O O . SER A 1 81 ? 14.919 4.663 -11.179 1.00 77.19 81 SER A O 1
ATOM 571 N N . ALA A 1 82 ? 12.845 3.819 -11.370 1.00 76.19 82 ALA A N 1
ATOM 572 C CA . ALA A 1 82 ? 12.147 4.870 -10.655 1.00 76.19 82 ALA A CA 1
ATOM 573 C C . ALA A 1 82 ? 11.140 4.213 -9.718 1.00 76.19 82 ALA A C 1
ATOM 575 O O . ALA A 1 82 ? 10.350 3.375 -10.148 1.00 76.19 82 ALA A O 1
ATOM 576 N N . GLU A 1 83 ? 11.171 4.601 -8.450 1.00 82.56 83 GLU A N 1
ATOM 577 C CA . GLU A 1 83 ? 10.256 4.106 -7.430 1.00 82.56 83 GLU A CA 1
ATOM 578 C C . GLU A 1 83 ? 9.604 5.290 -6.722 1.00 82.56 83 GLU A C 1
ATOM 580 O O . GLU A 1 83 ? 10.266 6.265 -6.360 1.00 82.56 83 GLU A O 1
ATOM 585 N N . TYR A 1 84 ? 8.293 5.198 -6.538 1.00 83.62 84 TYR A N 1
ATOM 586 C CA . TYR A 1 84 ? 7.490 6.145 -5.783 1.00 83.62 84 TYR A CA 1
ATOM 587 C C . TYR A 1 84 ? 6.710 5.382 -4.726 1.00 83.62 84 TYR A C 1
ATOM 589 O O . TYR A 1 84 ? 6.078 4.370 -5.029 1.00 83.62 84 TYR A O 1
ATOM 597 N N . GLU A 1 85 ? 6.715 5.893 -3.501 1.00 89.62 85 GLU A N 1
ATOM 598 C CA . GLU A 1 85 ? 5.957 5.314 -2.402 1.00 89.62 85 GLU A CA 1
ATOM 599 C C . GLU A 1 85 ? 5.038 6.359 -1.771 1.00 89.62 85 GLU A C 1
ATOM 601 O O . GLU A 1 85 ? 5.456 7.474 -1.449 1.00 89.62 85 GLU A O 1
ATOM 606 N N . PHE A 1 86 ? 3.773 5.983 -1.595 1.00 87.75 86 PHE A N 1
ATOM 607 C CA . PHE A 1 86 ? 2.756 6.798 -0.944 1.00 87.75 86 PHE A CA 1
ATOM 608 C C . PHE A 1 86 ? 2.272 6.096 0.316 1.00 87.75 86 PHE A C 1
ATOM 610 O O . PHE A 1 86 ? 1.730 4.994 0.249 1.00 87.75 86 PHE A O 1
ATOM 617 N N . TYR A 1 87 ? 2.425 6.765 1.453 1.00 90.25 87 TYR A N 1
ATOM 618 C CA . TYR A 1 87 ? 1.999 6.264 2.754 1.00 90.25 87 TYR A CA 1
ATOM 619 C C . TYR A 1 87 ? 0.626 6.816 3.119 1.00 90.25 87 TYR A C 1
ATOM 621 O O . TYR A 1 87 ? 0.369 8.012 2.963 1.00 90.25 87 TYR A O 1
ATOM 629 N N . PHE A 1 88 ? -0.248 5.955 3.632 1.00 88.19 88 PHE A N 1
ATOM 630 C CA . PHE A 1 88 ? -1.556 6.357 4.133 1.00 88.19 88 PHE A CA 1
ATOM 631 C C . PHE A 1 88 ? -2.039 5.439 5.256 1.00 88.19 88 PHE A C 1
ATOM 633 O O . PHE A 1 88 ? -1.632 4.285 5.372 1.00 88.19 88 PHE A O 1
ATOM 640 N N . GLU A 1 89 ? -2.930 5.963 6.092 1.00 88.94 89 GLU A N 1
ATOM 641 C CA . GLU A 1 89 ? -3.492 5.253 7.237 1.00 88.94 89 GLU A CA 1
ATOM 642 C C . GLU A 1 89 ? -5.011 5.169 7.093 1.00 88.94 89 GLU A C 1
ATOM 644 O O . GLU A 1 89 ? -5.687 6.153 6.781 1.00 88.94 89 GLU A O 1
ATOM 649 N N . VAL A 1 90 ? -5.553 3.974 7.306 1.00 87.25 90 VAL A N 1
ATOM 650 C CA . VAL A 1 90 ? -6.991 3.722 7.318 1.00 87.25 90 VAL A CA 1
ATOM 651 C C . VAL A 1 90 ? -7.407 3.542 8.770 1.00 87.25 90 VAL A C 1
ATOM 653 O O . VAL A 1 90 ? -7.109 2.526 9.389 1.00 87.25 90 VAL A O 1
ATOM 656 N N . ALA A 1 91 ? -8.122 4.518 9.323 1.00 84.38 91 ALA A N 1
ATOM 657 C CA . ALA A 1 91 ? -8.653 4.430 10.678 1.00 84.38 91 ALA A CA 1
ATOM 658 C C . ALA A 1 91 ? -10.089 3.886 10.672 1.00 84.38 91 ALA A C 1
ATOM 660 O O . ALA A 1 91 ? -10.931 4.309 9.875 1.00 84.38 91 ALA A O 1
ATOM 661 N N . ALA A 1 92 ? -10.397 2.978 11.601 1.00 81.38 92 ALA A N 1
ATOM 662 C CA . ALA A 1 92 ? -11.783 2.648 11.906 1.00 81.38 92 ALA A CA 1
ATOM 663 C C . ALA A 1 92 ? -12.416 3.838 12.636 1.00 81.38 92 ALA A C 1
ATOM 665 O O . ALA A 1 92 ? -12.013 4.168 13.750 1.00 81.38 92 ALA A O 1
ATOM 666 N N . VAL A 1 93 ? -13.409 4.476 12.016 1.00 83.38 93 VAL A N 1
ATOM 667 C CA . VAL A 1 93 ? -14.198 5.530 12.663 1.00 83.38 93 VAL A CA 1
ATOM 668 C C . VAL A 1 93 ? -15.384 4.870 13.369 1.00 83.38 93 VAL A C 1
ATOM 670 O O . VAL A 1 93 ? -16.228 4.287 12.684 1.00 83.38 93 VAL A O 1
ATOM 673 N N . PRO A 1 94 ? -15.472 4.922 14.714 1.00 81.19 94 PRO A N 1
ATOM 674 C CA . PRO A 1 94 ? -16.620 4.381 15.428 1.00 81.19 94 PRO A CA 1
ATOM 675 C C . PRO A 1 94 ? -17.900 5.111 15.030 1.00 81.19 94 PRO A C 1
ATOM 677 O O . PRO A 1 94 ? -17.922 6.339 14.920 1.00 81.19 94 PRO A O 1
ATOM 680 N N . GLU A 1 95 ? -18.984 4.360 14.855 1.00 88.88 95 GLU A N 1
ATOM 681 C CA . GLU A 1 95 ? -20.287 4.965 14.602 1.00 88.88 95 GLU A CA 1
ATOM 682 C C . GLU A 1 95 ? -20.740 5.839 15.788 1.00 88.88 95 GLU A C 1
ATOM 684 O O . GLU A 1 95 ? -20.404 5.548 16.944 1.00 88.88 95 GLU A O 1
ATOM 689 N N . PRO A 1 96 ? -21.557 6.884 15.545 1.00 89.50 96 PRO A N 1
ATOM 690 C CA . PRO A 1 96 ? -22.076 7.736 16.615 1.00 89.50 96 PRO A CA 1
ATOM 691 C C . PRO A 1 96 ? -22.794 6.950 17.722 1.00 89.50 96 PRO A C 1
ATOM 693 O O . PRO A 1 96 ? -22.664 7.279 18.900 1.00 89.50 96 PRO A O 1
ATOM 696 N N . SER A 1 97 ? -23.507 5.883 17.352 1.00 89.56 97 SER A N 1
ATOM 697 C CA . SER A 1 97 ? -24.200 4.972 18.269 1.00 89.56 97 SER A CA 1
ATOM 698 C C . SER A 1 97 ? -23.234 4.265 19.227 1.00 89.56 97 SER A C 1
ATOM 700 O O . SER A 1 97 ? -23.507 4.194 20.424 1.00 89.56 97 SER A O 1
ATOM 702 N N . THR A 1 98 ? -22.077 3.814 18.739 1.00 92.00 98 THR A N 1
ATOM 703 C CA . THR A 1 98 ? -21.025 3.176 19.546 1.00 92.00 98 THR A CA 1
ATOM 704 C C . THR A 1 98 ? -20.464 4.145 20.581 1.00 92.00 98 THR A C 1
ATOM 706 O O . THR A 1 98 ? -20.313 3.793 21.752 1.00 92.00 98 THR A O 1
ATOM 709 N N . THR A 1 99 ? -20.229 5.396 20.185 1.00 93.06 99 THR A N 1
ATOM 710 C CA . THR A 1 99 ? -19.764 6.447 21.101 1.00 93.06 99 THR A CA 1
ATOM 711 C C . THR A 1 99 ? -20.826 6.790 22.146 1.00 93.06 99 THR A C 1
ATOM 713 O O . THR A 1 99 ? -20.513 6.940 23.327 1.00 93.06 99 THR A O 1
ATOM 716 N N . MET A 1 100 ? -22.100 6.861 21.749 1.00 94.38 100 MET A N 1
ATOM 717 C CA . MET A 1 100 ? -23.212 7.067 22.682 1.00 94.38 100 MET A CA 1
ATOM 718 C C . MET A 1 100 ? -23.366 5.906 23.663 1.00 94.38 100 MET A C 1
ATOM 720 O O . MET A 1 100 ? -23.634 6.144 24.836 1.00 94.38 100 MET A O 1
ATOM 724 N N . LEU A 1 101 ? -23.168 4.666 23.219 1.00 95.06 101 LEU A N 1
ATOM 725 C CA . LEU A 1 101 ? -23.237 3.487 24.078 1.00 95.06 101 LEU A CA 1
ATOM 726 C C . LEU A 1 101 ? -22.097 3.475 25.102 1.00 95.06 101 LEU A C 1
ATOM 728 O O . LEU A 1 101 ? -22.336 3.214 26.282 1.00 95.06 101 LEU A O 1
ATOM 732 N N . LEU A 1 102 ? -20.883 3.840 24.680 1.00 94.25 102 LEU A N 1
ATOM 733 C CA . LEU A 1 102 ? -19.754 4.049 25.584 1.00 94.25 102 LEU A CA 1
ATOM 734 C C . LEU A 1 102 ? -20.081 5.125 26.631 1.00 94.25 102 LEU A C 1
ATOM 736 O O . LEU A 1 102 ? -19.918 4.888 27.828 1.00 94.25 102 LEU A O 1
ATOM 740 N N . LEU A 1 103 ? -20.583 6.286 26.195 1.00 94.88 103 LEU A N 1
ATOM 741 C CA . LEU A 1 103 ? -20.968 7.387 27.085 1.00 94.88 103 LEU A CA 1
ATOM 742 C C . LEU A 1 103 ? -22.108 7.001 28.031 1.00 94.88 103 LEU A C 1
ATOM 744 O O . LEU A 1 103 ? -22.071 7.359 29.206 1.00 94.88 103 LEU A O 1
ATOM 748 N N . ALA A 1 104 ? -23.095 6.243 27.557 1.00 96.25 104 ALA A N 1
ATOM 749 C CA . ALA A 1 104 ? -24.188 5.735 28.378 1.00 96.25 104 ALA A CA 1
ATOM 750 C C . ALA A 1 104 ? -23.670 4.770 29.454 1.00 96.25 104 ALA A C 1
ATOM 752 O O . ALA A 1 104 ? -24.050 4.888 30.620 1.00 96.25 104 ALA A O 1
ATOM 753 N N . GLY A 1 105 ? -22.753 3.866 29.097 1.00 96.31 105 GLY A N 1
ATOM 754 C CA . GLY A 1 105 ? -22.085 2.976 30.047 1.00 96.31 105 GLY A CA 1
ATOM 755 C C . GLY A 1 105 ? -21.281 3.744 31.099 1.00 96.31 105 GLY A C 1
ATOM 756 O O . GLY A 1 105 ? -21.426 3.494 32.297 1.00 96.31 105 GLY A O 1
ATOM 757 N N . LEU A 1 106 ? -20.495 4.736 30.675 1.00 96.19 106 LEU A N 1
ATOM 758 C CA . LEU A 1 106 ? -19.741 5.612 31.577 1.00 96.19 106 LEU A CA 1
ATOM 759 C C . LEU A 1 106 ? -20.665 6.417 32.503 1.00 96.19 106 LEU A C 1
ATOM 761 O O . LEU A 1 106 ? -20.395 6.538 33.698 1.00 96.19 106 LEU A O 1
ATOM 765 N N . GLY A 1 107 ? -21.788 6.908 31.975 1.00 96.44 107 GLY A N 1
ATOM 766 C CA . GLY A 1 107 ? -22.824 7.588 32.747 1.00 96.44 107 GLY A CA 1
ATOM 767 C C . GLY A 1 107 ? -23.446 6.684 33.812 1.00 96.44 107 GLY A C 1
ATOM 768 O O . GLY A 1 107 ? -23.589 7.099 34.963 1.00 96.44 107 GLY A O 1
ATOM 769 N N . LEU A 1 108 ? -23.751 5.428 33.469 1.00 96.38 108 LEU A N 1
ATOM 770 C CA . LEU A 1 108 ? -24.273 4.436 34.413 1.00 96.38 108 LEU A CA 1
ATOM 771 C C . LEU A 1 108 ? -23.262 4.088 35.510 1.00 96.38 108 LEU A C 1
ATOM 773 O O . LEU A 1 108 ? -23.643 4.010 36.678 1.00 96.38 108 LEU A O 1
ATOM 777 N N . LEU A 1 109 ? -21.982 3.926 35.167 1.00 95.50 109 LEU A N 1
ATOM 778 C CA . LEU A 1 109 ? -20.918 3.682 36.146 1.00 95.50 109 LEU A CA 1
ATOM 779 C C . LEU A 1 109 ? -20.752 4.867 37.103 1.00 95.50 109 LEU A C 1
ATOM 781 O O . LEU A 1 109 ? -20.706 4.671 38.318 1.00 95.50 109 LEU A O 1
ATOM 785 N N . GLY A 1 110 ? -20.735 6.096 36.580 1.00 94.94 110 GLY A N 1
ATOM 786 C CA . GLY A 1 110 ? -20.681 7.309 37.398 1.00 94.94 110 GLY A CA 1
ATOM 787 C C . GLY A 1 110 ? -21.898 7.451 38.319 1.00 94.94 110 GLY A C 1
ATOM 788 O O . GLY A 1 110 ? -21.764 7.806 39.491 1.00 94.94 110 GLY A O 1
ATOM 789 N N . PHE A 1 111 ? -23.089 7.110 37.823 1.00 95.69 111 PHE A N 1
ATOM 790 C CA . PHE A 1 111 ? -24.315 7.107 38.617 1.00 95.69 111 PHE A CA 1
ATOM 791 C C . PHE A 1 111 ? -24.305 6.036 39.717 1.00 95.69 111 PHE A C 1
ATOM 793 O O . PHE A 1 111 ? -24.670 6.314 40.860 1.00 95.69 111 PHE A O 1
ATOM 800 N N . ALA A 1 112 ? -23.854 4.820 39.402 1.00 94.56 112 ALA A N 1
ATOM 801 C CA . ALA A 1 112 ? -23.740 3.734 40.369 1.00 94.56 112 ALA A CA 1
ATOM 802 C C . ALA A 1 112 ? -22.696 4.036 41.455 1.00 94.56 112 ALA A C 1
ATOM 804 O O . ALA A 1 112 ? -22.936 3.748 42.626 1.00 94.56 112 ALA A O 1
ATOM 805 N N . ALA A 1 113 ? -21.573 4.663 41.091 1.00 92.81 113 ALA A N 1
ATOM 806 C CA . ALA A 1 113 ? -20.550 5.097 42.038 1.00 92.81 113 ALA A CA 1
ATOM 807 C C . ALA A 1 113 ? -21.088 6.150 43.021 1.00 92.81 113 ALA A C 1
ATOM 809 O O . ALA A 1 113 ? -20.854 6.027 44.220 1.00 92.81 113 ALA A O 1
ATOM 810 N N . ARG A 1 114 ? -21.893 7.119 42.554 1.00 91.56 114 ARG A N 1
ATOM 811 C CA . ARG A 1 114 ? -22.552 8.108 43.432 1.00 91.56 114 ARG A CA 1
ATOM 812 C C . ARG A 1 114 ? -23.523 7.502 44.442 1.00 91.56 114 ARG A C 1
ATOM 814 O O . ARG A 1 114 ? -23.774 8.130 45.454 1.00 91.56 114 ARG A O 1
ATOM 821 N N . ARG A 1 115 ? -24.095 6.326 44.171 1.00 91.06 115 ARG A N 1
ATOM 822 C CA . ARG A 1 115 ? -25.023 5.649 45.096 1.00 91.06 115 ARG A CA 1
ATOM 823 C C . ARG A 1 115 ? -24.323 4.834 46.187 1.00 91.06 115 ARG A C 1
ATOM 825 O O . ARG A 1 115 ? -25.002 4.317 47.066 1.00 91.06 115 ARG A O 1
ATOM 832 N N . ARG A 1 116 ? -23.002 4.653 46.092 1.00 80.81 116 ARG A N 1
ATOM 833 C CA . ARG A 1 116 ? -22.197 3.898 47.068 1.00 80.81 116 ARG A CA 1
ATOM 834 C C . ARG A 1 116 ? -21.470 4.790 48.080 1.00 80.81 116 ARG A C 1
ATOM 836 O O . ARG A 1 116 ? -20.884 4.245 49.010 1.00 80.81 116 ARG A O 1
ATOM 843 N N . VAL A 1 117 ? -21.488 6.106 47.874 1.00 63.97 117 VAL A N 1
ATOM 844 C CA . VAL A 1 117 ? -20.983 7.135 48.799 1.00 63.97 117 VAL A CA 1
ATOM 845 C C . VAL A 1 117 ? -22.174 7.728 49.536 1.00 63.97 117 VAL A C 1
ATOM 847 O O . VAL A 1 117 ? -22.047 7.947 50.757 1.00 63.97 117 VAL A O 1
#